Protein AF-A0A7C6V1U6-F1 (afdb_monomer)

Mean predicted aligned error: 2.34 Å

Solvent-accessible surface area (backbone atoms only — not comparable to full-atom values): 3852 Å² total; per-residue (Å²): 129,62,66,68,64,41,49,52,54,45,52,53,48,32,72,77,39,57,89,37,71,46,30,40,50,44,34,30,71,63,70,71,46,66,72,98,68,89,50,73,67,57,51,50,51,50,51,51,38,52,73,74,42,57,71,70,59,46,50,54,46,39,59,54,75,99

Foldseek 3Di:
DDLVVLLVVLLVLCVVPVPDPLNQVLLCLQVVGRDPDDDPVSSVSSSVSSVPDDSVSSVVSSVSSD

Radius of gyration: 10.39 Å; Cα contacts (8 Å, |Δi|>4): 53; chains: 1; bounding box: 28×18×21 Å

pLDDT: mean 95.52, std 4.23, range [69.44, 98.31]

Structure (mmCIF, N/CA/C/O backbone):
data_AF-A0A7C6V1U6-F1
#
_entry.id   AF-A0A7C6V1U6-F1
#
loop_
_atom_site.group_PDB
_atom_site.id
_atom_site.type_symbol
_atom_site.label_atom_id
_atom_site.label_alt_id
_atom_site.label_comp_id
_atom_site.label_asym_id
_atom_site.label_entity_id
_atom_site.label_seq_id
_atom_site.pdbx_PDB_ins_code
_atom_site.Cartn_x
_atom_site.Cartn_y
_atom_site.Cartn_z
_atom_site.occupancy
_atom_site.B_iso_or_equiv
_atom_site.auth_seq_id
_atom_site.auth_comp_id
_atom_site.auth_asym_id
_atom_site.auth_atom_id
_atom_site.pdbx_PDB_model_num
ATOM 1 N N . MET A 1 1 ? -13.368 -2.792 8.812 1.00 69.44 1 MET A N 1
ATOM 2 C CA . MET A 1 1 ? -12.677 -1.535 9.188 1.00 69.44 1 MET A CA 1
ATOM 3 C C . MET A 1 1 ? -12.977 -0.497 8.124 1.00 69.44 1 MET A C 1
ATOM 5 O O . MET A 1 1 ? -13.392 -0.889 7.042 1.00 69.44 1 MET A O 1
ATOM 9 N N . ASP A 1 2 ? -12.813 0.788 8.425 1.00 92.19 2 ASP A N 1
ATOM 10 C CA . ASP A 1 2 ? -12.890 1.829 7.397 1.00 92.19 2 ASP A CA 1
ATOM 11 C C . ASP A 1 2 ? -11.706 1.695 6.421 1.00 92.19 2 ASP A C 1
ATOM 13 O O . ASP A 1 2 ? -10.570 1.490 6.856 1.00 92.19 2 ASP A O 1
ATOM 17 N N . GLN A 1 3 ? -11.974 1.760 5.113 1.00 93.00 3 GLN A N 1
ATOM 18 C CA . GLN A 1 3 ? -10.946 1.588 4.081 1.00 93.00 3 GLN A CA 1
ATOM 19 C C . GLN A 1 3 ? -9.898 2.703 4.148 1.00 93.00 3 GLN A C 1
ATOM 21 O O . GLN A 1 3 ? -8.710 2.410 4.052 1.00 93.00 3 GLN A O 1
ATOM 26 N N . GLY A 1 4 ? -10.309 3.950 4.398 1.00 95.88 4 GLY A N 1
ATOM 27 C CA . GLY A 1 4 ? -9.394 5.083 4.544 1.00 95.88 4 GLY A CA 1
ATOM 28 C C . GLY A 1 4 ? -8.413 4.880 5.697 1.00 95.88 4 GLY A C 1
ATOM 29 O O . GLY A 1 4 ? -7.208 5.036 5.512 1.00 95.88 4 GLY A O 1
ATOM 30 N N . MET A 1 5 ? -8.901 4.414 6.851 1.00 96.69 5 MET A N 1
ATOM 31 C CA . MET A 1 5 ? -8.035 4.077 7.990 1.00 96.69 5 MET A CA 1
ATOM 32 C C . MET A 1 5 ? -7.032 2.956 7.680 1.00 96.69 5 MET A C 1
ATOM 34 O O . MET A 1 5 ? -5.913 2.969 8.193 1.00 96.69 5 MET A O 1
ATOM 38 N N . MET A 1 6 ? -7.417 1.958 6.877 1.00 97.75 6 MET A N 1
ATOM 39 C CA . MET A 1 6 ? -6.494 0.889 6.476 1.00 97.75 6 MET A CA 1
ATOM 40 C C . MET A 1 6 ? -5.408 1.422 5.541 1.00 97.75 6 MET A C 1
ATOM 42 O O . MET A 1 6 ? -4.239 1.097 5.738 1.00 97.75 6 MET A O 1
ATOM 46 N N . ILE A 1 7 ? -5.779 2.264 4.573 1.00 98.06 7 ILE A N 1
ATOM 47 C CA . ILE A 1 7 ? -4.837 2.900 3.644 1.00 98.06 7 ILE A CA 1
ATOM 48 C C . ILE A 1 7 ? -3.827 3.756 4.408 1.00 98.06 7 ILE A C 1
ATOM 50 O O . ILE A 1 7 ? -2.629 3.606 4.182 1.00 98.06 7 ILE A O 1
ATOM 54 N N . GLU A 1 8 ? -4.281 4.586 5.350 1.00 98.06 8 GLU A N 1
ATOM 55 C CA . GLU A 1 8 ? -3.407 5.424 6.182 1.00 98.06 8 GLU A CA 1
ATOM 56 C C . GLU A 1 8 ? -2.353 4.578 6.914 1.00 98.06 8 GLU A C 1
ATOM 58 O O . GLU A 1 8 ? -1.156 4.829 6.796 1.00 98.06 8 GLU A O 1
ATOM 63 N N . GLN A 1 9 ? -2.771 3.490 7.566 1.00 98.19 9 GLN A N 1
ATOM 64 C CA . GLN A 1 9 ? -1.842 2.610 8.282 1.00 98.19 9 GLN A CA 1
ATOM 65 C C . GLN A 1 9 ? -0.882 1.857 7.354 1.00 98.19 9 GLN A C 1
ATOM 67 O O . GLN A 1 9 ? 0.263 1.601 7.734 1.00 98.19 9 GLN A O 1
ATOM 72 N N . ILE A 1 10 ? -1.324 1.502 6.144 1.00 98.12 10 ILE A N 1
ATOM 73 C CA . ILE A 1 10 ? -0.449 0.928 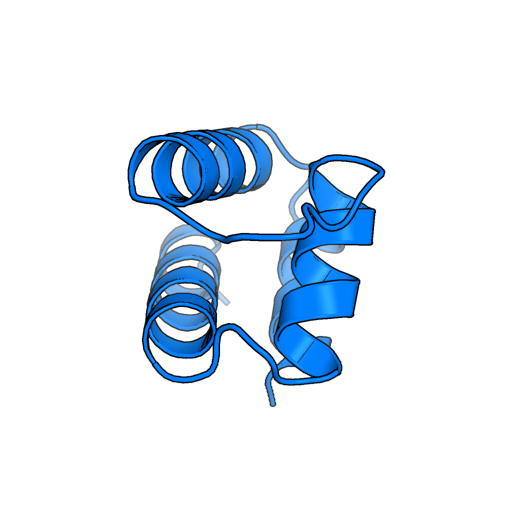5.116 1.00 98.12 10 ILE A CA 1
ATOM 74 C C . ILE A 1 10 ? 0.606 1.936 4.687 1.00 98.12 10 ILE A C 1
ATOM 76 O O . ILE A 1 10 ? 1.788 1.588 4.653 1.00 98.12 10 ILE A O 1
ATOM 80 N N . MET A 1 11 ? 0.207 3.171 4.398 1.00 98.06 11 MET A N 1
ATOM 81 C CA . MET A 1 11 ? 1.133 4.213 3.972 1.00 98.06 11 MET A CA 1
ATOM 82 C C . MET A 1 11 ? 2.147 4.550 5.066 1.00 98.06 11 MET A C 1
ATOM 84 O O . MET A 1 11 ? 3.346 4.571 4.781 1.00 98.06 11 MET A O 1
ATOM 88 N N . ASP A 1 12 ? 1.698 4.686 6.315 1.00 98.06 12 ASP A N 1
ATOM 89 C CA . ASP A 1 12 ? 2.568 4.924 7.470 1.00 98.06 12 ASP A CA 1
ATOM 90 C C . ASP A 1 12 ? 3.602 3.808 7.644 1.00 98.06 12 ASP A C 1
ATOM 92 O O . ASP A 1 12 ? 4.802 4.065 7.790 1.00 98.06 12 ASP A O 1
ATOM 96 N N . PHE A 1 13 ? 3.155 2.549 7.596 1.00 97.94 13 PHE A N 1
ATOM 97 C CA . PHE A 1 13 ? 4.046 1.402 7.726 1.00 97.94 13 PHE A CA 1
ATOM 98 C C . PHE A 1 13 ? 5.073 1.367 6.592 1.00 97.94 13 PHE A C 1
ATOM 100 O O . PHE A 1 13 ? 6.269 1.190 6.833 1.00 97.94 13 PHE A O 1
ATOM 107 N N . VAL A 1 14 ? 4.621 1.535 5.347 1.00 96.38 14 VAL A N 1
ATOM 108 C CA . VAL A 1 14 ? 5.495 1.477 4.174 1.00 96.38 14 VAL A CA 1
ATOM 109 C C . VAL A 1 14 ? 6.521 2.603 4.205 1.00 96.38 14 VAL A C 1
ATOM 111 O O . VAL A 1 14 ? 7.690 2.362 3.896 1.00 96.38 14 VAL A O 1
ATOM 114 N N . GLU A 1 15 ? 6.130 3.809 4.614 1.00 95.56 15 GLU A N 1
ATOM 115 C CA . GLU A 1 15 ? 7.048 4.938 4.720 1.00 95.56 15 GLU A CA 1
ATOM 116 C C . GLU A 1 15 ? 8.136 4.707 5.781 1.00 95.56 15 GLU A C 1
ATOM 118 O O . GLU A 1 15 ? 9.307 5.009 5.515 1.00 95.56 15 GLU A O 1
ATOM 123 N N . GLN A 1 16 ? 7.777 4.126 6.932 1.00 96.38 16 GLN A N 1
ATOM 124 C CA . GLN A 1 16 ? 8.699 3.826 8.035 1.00 96.38 16 GLN A CA 1
ATOM 125 C C . GLN A 1 16 ? 9.574 2.589 7.776 1.00 96.38 16 GLN A C 1
ATOM 127 O O . GLN A 1 16 ? 10.718 2.524 8.229 1.00 96.38 16 GLN A O 1
ATOM 132 N N . HIS A 1 17 ? 9.068 1.611 7.021 1.00 95.81 17 HIS A N 1
ATOM 133 C CA . HIS A 1 17 ? 9.689 0.297 6.837 1.00 95.81 17 HIS A CA 1
ATOM 134 C C . HIS A 1 17 ? 9.859 -0.077 5.361 1.00 95.81 17 HIS A C 1
ATOM 136 O O . HIS A 1 17 ? 9.567 -1.206 4.960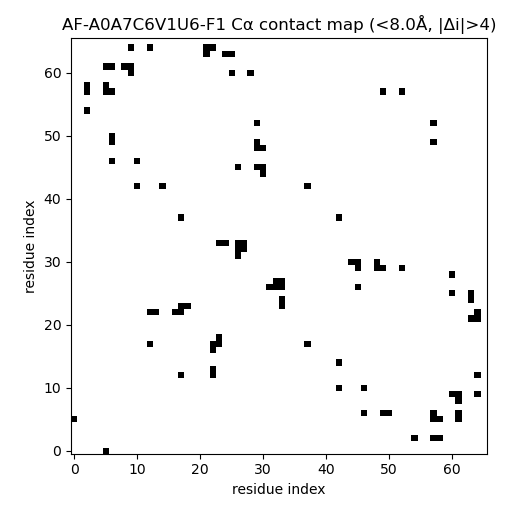 1.00 95.81 17 HIS A O 1
ATOM 142 N N . ARG A 1 18 ? 10.346 0.855 4.533 1.00 92.69 18 ARG A N 1
ATOM 143 C CA . ARG A 1 18 ? 10.400 0.736 3.058 1.00 92.69 18 ARG A CA 1
ATOM 144 C C . ARG A 1 18 ? 11.008 -0.571 2.552 1.00 92.69 18 ARG A C 1
ATOM 146 O O . ARG A 1 18 ? 10.465 -1.192 1.647 1.00 92.69 18 ARG A O 1
ATOM 153 N N . GLU A 1 19 ? 12.100 -1.017 3.165 1.00 91.88 19 GLU A N 1
ATOM 154 C CA . GLU A 1 19 ? 12.842 -2.205 2.723 1.00 91.88 19 GLU A CA 1
ATOM 155 C C . GLU A 1 19 ? 12.309 -3.527 3.292 1.00 91.88 19 GLU A C 1
ATOM 157 O O . GLU A 1 19 ? 12.811 -4.598 2.936 1.00 91.88 19 GLU A O 1
ATOM 162 N N . SER A 1 20 ? 11.297 -3.474 4.163 1.00 95.38 20 SER A N 1
ATOM 163 C CA . SER A 1 20 ? 10.728 -4.671 4.777 1.00 95.38 20 SER A CA 1
ATOM 164 C C . SER A 1 20 ? 10.065 -5.584 3.741 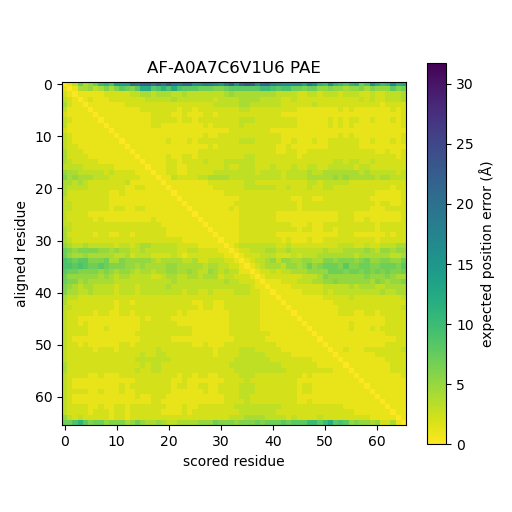1.00 95.38 20 SER A C 1
ATOM 166 O O . SER A 1 20 ? 9.572 -5.151 2.696 1.00 95.38 20 SER A O 1
ATOM 168 N N . HIS A 1 21 ? 10.012 -6.882 4.048 1.00 96.31 21 HIS A N 1
ATOM 169 C CA . HIS A 1 21 ? 9.295 -7.850 3.216 1.00 96.31 21 HIS A CA 1
ATOM 170 C C . HIS A 1 21 ? 7.806 -7.507 3.068 1.00 96.31 21 HIS A C 1
ATOM 172 O O . HIS A 1 21 ? 7.252 -7.692 1.985 1.00 96.31 21 HIS A O 1
ATOM 178 N N . ALA A 1 22 ? 7.186 -6.970 4.121 1.00 97.12 22 ALA A N 1
ATOM 179 C CA . ALA A 1 22 ? 5.798 -6.523 4.101 1.00 97.12 22 ALA A CA 1
ATOM 180 C C . ALA A 1 22 ? 5.600 -5.372 3.102 1.00 97.12 22 ALA A C 1
ATOM 182 O O . ALA A 1 22 ? 4.786 -5.496 2.188 1.00 97.12 22 ALA A O 1
ATOM 183 N N . SER A 1 23 ? 6.429 -4.325 3.173 1.00 96.88 23 SER A N 1
ATOM 184 C CA . SER A 1 23 ? 6.387 -3.205 2.221 1.00 96.88 23 SER A CA 1
ATOM 185 C C . SER A 1 23 ? 6.601 -3.668 0.783 1.00 96.88 23 SER A C 1
ATOM 187 O O . SER A 1 23 ? 5.848 -3.291 -0.113 1.00 96.88 23 SER A O 1
ATOM 189 N N . ARG A 1 24 ? 7.566 -4.567 0.551 1.00 96.69 24 ARG A N 1
ATOM 190 C CA . ARG A 1 24 ? 7.809 -5.154 -0.777 1.00 96.69 24 ARG A CA 1
ATOM 191 C C . ARG A 1 24 ? 6.593 -5.893 -1.329 1.00 96.69 24 ARG A C 1
ATOM 193 O O . ARG A 1 24 ? 6.313 -5.795 -2.522 1.00 96.69 24 ARG A O 1
ATOM 200 N N . ASN A 1 25 ? 5.884 -6.634 -0.483 1.00 97.38 25 ASN A N 1
ATOM 201 C CA . ASN A 1 25 ? 4.680 -7.356 -0.884 1.00 97.38 25 ASN A CA 1
ATOM 202 C C . ASN A 1 25 ? 3.514 -6.410 -1.177 1.00 97.38 25 ASN A C 1
ATOM 204 O O . ASN A 1 25 ? 2.826 -6.618 -2.174 1.00 97.38 25 ASN A O 1
ATOM 208 N N . VAL A 1 26 ? 3.329 -5.359 -0.373 1.00 97.62 26 VAL A N 1
ATOM 209 C CA . VAL A 1 26 ? 2.320 -4.318 -0.626 1.00 97.62 26 VAL A CA 1
ATOM 210 C C . VAL A 1 26 ? 2.566 -3.657 -1.986 1.00 97.62 26 VAL A C 1
ATOM 212 O O . VAL A 1 26 ? 1.683 -3.666 -2.839 1.00 97.62 26 VAL A O 1
ATOM 215 N N . PHE A 1 27 ? 3.795 -3.202 -2.245 1.00 97.50 27 PHE A N 1
ATOM 216 C CA . PHE A 1 27 ? 4.194 -2.635 -3.538 1.00 97.50 27 PHE A CA 1
ATOM 217 C C . PHE A 1 27 ? 3.918 -3.581 -4.709 1.00 97.50 27 PHE A C 1
ATOM 219 O O . PHE A 1 27 ? 3.294 -3.189 -5.689 1.00 97.50 27 PHE A O 1
ATOM 226 N N . ARG A 1 28 ? 4.324 -4.850 -4.604 1.00 96.62 28 ARG A N 1
ATOM 227 C CA . ARG A 1 28 ? 4.087 -5.837 -5.668 1.00 96.62 28 ARG A CA 1
ATOM 228 C C . ARG A 1 28 ? 2.610 -6.114 -5.904 1.00 96.62 28 ARG A C 1
ATOM 230 O O . ARG A 1 28 ? 2.235 -6.402 -7.034 1.00 96.62 28 ARG A O 1
ATOM 237 N N . ARG A 1 29 ? 1.783 -6.067 -4.861 1.00 97.00 29 ARG A N 1
ATOM 238 C CA . ARG A 1 29 ? 0.352 -6.349 -4.976 1.00 97.00 29 ARG A CA 1
ATOM 239 C C . ARG A 1 29 ? -0.414 -5.188 -5.605 1.00 97.00 29 ARG A C 1
ATOM 241 O O . ARG A 1 29 ? -1.317 -5.446 -6.387 1.00 97.00 29 ARG A O 1
ATOM 248 N N . ILE A 1 30 ? -0.026 -3.951 -5.296 1.00 97.81 30 ILE A N 1
ATOM 249 C CA . ILE A 1 30 ? -0.703 -2.744 -5.788 1.00 97.81 30 ILE A CA 1
ATOM 250 C C . ILE A 1 30 ? -0.119 -2.256 -7.118 1.00 97.81 30 ILE A C 1
ATOM 252 O O . ILE A 1 30 ? -0.856 -1.979 -8.055 1.00 97.81 30 ILE A O 1
ATOM 256 N N . LEU A 1 31 ? 1.209 -2.191 -7.231 1.00 96.38 31 LEU A N 1
ATOM 257 C CA . LEU A 1 31 ? 1.916 -1.643 -8.396 1.00 96.38 31 LEU A CA 1
ATOM 258 C C . LEU A 1 31 ? 2.540 -2.725 -9.293 1.00 96.38 31 LEU A C 1
ATOM 260 O O . LEU A 1 31 ? 3.237 -2.413 -10.257 1.00 96.38 31 LEU A O 1
ATOM 264 N N . GLY A 1 32 ? 2.349 -4.009 -8.976 1.00 96.00 32 GLY A N 1
ATOM 265 C CA . GLY A 1 32 ? 2.869 -5.138 -9.762 1.00 96.00 32 GLY A CA 1
ATOM 266 C C . GLY A 1 32 ? 4.374 -5.393 -9.613 1.00 96.00 32 GLY A C 1
ATOM 267 O O . GLY A 1 32 ? 4.872 -6.438 -10.031 1.00 96.00 32 GLY A O 1
ATOM 268 N N . THR A 1 33 ? 5.123 -4.473 -9.004 1.00 93.62 33 THR A N 1
ATOM 269 C CA . THR A 1 33 ? 6.576 -4.577 -8.834 1.00 93.62 33 THR A CA 1
ATOM 270 C C . THR A 1 33 ? 7.053 -3.873 -7.565 1.00 93.62 33 THR A C 1
ATOM 272 O O . THR A 1 33 ? 6.337 -3.064 -6.982 1.00 93.62 33 THR A O 1
ATOM 275 N N . TYR A 1 34 ? 8.277 -4.186 -7.134 1.00 92.69 34 TYR A N 1
ATOM 276 C CA . TYR A 1 34 ? 8.981 -3.412 -6.114 1.00 92.69 34 TYR A CA 1
ATOM 277 C C . TYR A 1 34 ? 10.210 -2.752 -6.754 1.00 92.69 34 TYR A C 1
ATOM 279 O O . TYR A 1 34 ? 11.060 -3.475 -7.284 1.00 92.69 34 TYR A O 1
ATOM 287 N N . PRO A 1 35 ? 10.312 -1.414 -6.727 1.00 87.81 35 PRO A N 1
ATOM 288 C CA . PRO A 1 35 ? 11.432 -0.694 -7.318 1.00 87.81 35 PRO A CA 1
ATOM 289 C C . PRO A 1 35 ? 12.707 -0.876 -6.488 1.00 87.81 35 PRO A C 1
ATOM 291 O O . PRO A 1 35 ? 12.656 -1.108 -5.283 1.00 87.81 35 PRO A O 1
ATOM 294 N N . GLU A 1 36 ? 13.873 -0.719 -7.116 1.00 86.31 36 GLU A N 1
ATOM 295 C CA . GLU A 1 36 ? 15.166 -0.799 -6.417 1.00 86.31 36 GLU A CA 1
ATOM 296 C C . GLU A 1 36 ? 15.316 0.300 -5.350 1.00 86.31 36 GLU A C 1
ATOM 298 O O . GLU A 1 36 ? 15.919 0.081 -4.301 1.00 86.31 36 GLU A O 1
ATOM 303 N N . LYS A 1 37 ? 14.699 1.466 -5.583 1.00 87.81 37 LYS A N 1
ATOM 304 C CA . LYS A 1 37 ? 14.662 2.592 -4.650 1.00 87.81 37 LYS A CA 1
ATOM 305 C C . LYS A 1 37 ? 13.243 3.138 -4.533 1.00 87.81 37 LYS A C 1
ATOM 307 O O . LYS A 1 37 ? 12.633 3.474 -5.540 1.00 87.81 37 LYS A O 1
ATOM 312 N N . VAL A 1 38 ? 12.747 3.265 -3.302 1.00 90.19 38 VAL A N 1
ATOM 313 C CA . VAL A 1 38 ? 11.443 3.878 -3.003 1.00 90.19 38 VAL A CA 1
ATOM 314 C C . VAL A 1 38 ? 11.623 5.376 -2.758 1.00 90.19 38 VAL A C 1
ATOM 316 O O . VAL A 1 38 ? 12.277 5.784 -1.791 1.00 90.19 38 VAL A O 1
ATOM 319 N N . ASP A 1 39 ? 11.034 6.193 -3.629 1.00 92.00 39 ASP A N 1
ATOM 320 C CA . ASP A 1 39 ? 10.981 7.650 -3.507 1.00 92.00 39 ASP A CA 1
ATOM 321 C C . ASP A 1 39 ? 9.552 8.159 -3.248 1.00 92.00 39 ASP A C 1
ATOM 323 O O . ASP A 1 39 ? 8.608 7.385 -3.096 1.00 92.00 39 ASP A O 1
ATOM 327 N N . ARG A 1 40 ? 9.393 9.485 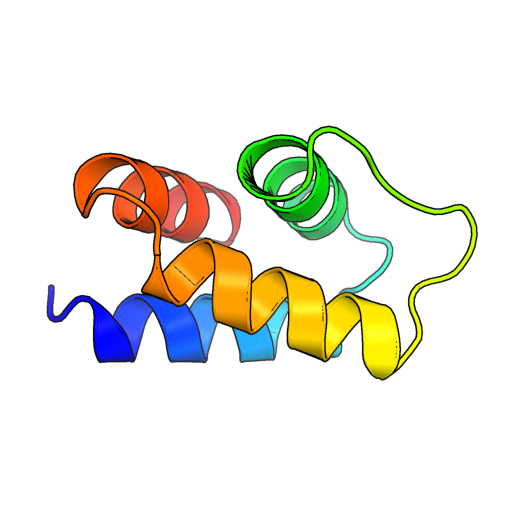-3.150 1.00 91.81 40 ARG A N 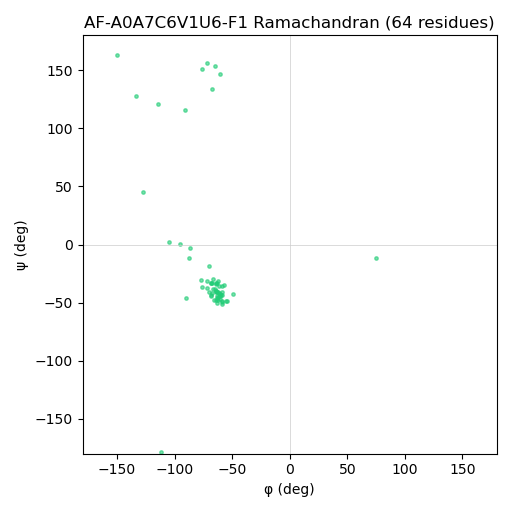1
ATOM 328 C CA . ARG A 1 40 ? 8.089 10.112 -2.885 1.00 91.81 40 ARG A CA 1
ATOM 329 C C . ARG A 1 40 ? 7.084 9.931 -4.027 1.00 91.81 40 ARG A C 1
ATOM 331 O O . ARG A 1 40 ? 5.889 9.897 -3.753 1.00 91.81 40 ARG A O 1
ATOM 338 N N . GLY A 1 41 ? 7.549 9.829 -5.273 1.00 94.44 41 GLY A N 1
ATOM 339 C CA . GLY A 1 41 ? 6.675 9.582 -6.420 1.00 94.44 41 GLY A CA 1
ATOM 340 C C . GLY A 1 41 ? 6.049 8.199 -6.311 1.00 94.44 41 GLY A C 1
ATOM 341 O O . GLY A 1 41 ? 4.833 8.071 -6.326 1.00 94.44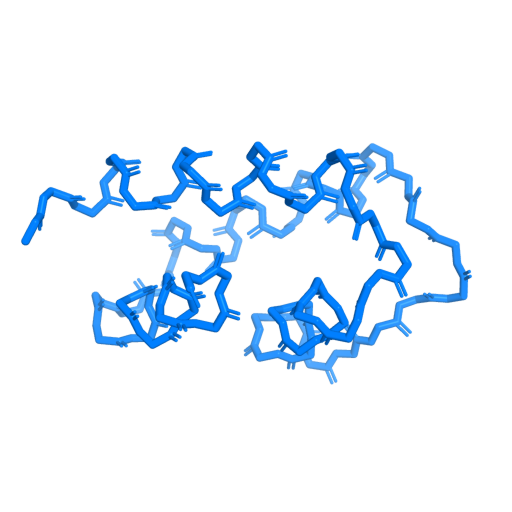 41 GLY A O 1
ATOM 342 N N . LEU A 1 42 ? 6.874 7.192 -6.025 1.00 94.94 42 LEU A N 1
ATOM 343 C CA . LEU A 1 42 ? 6.424 5.814 -5.829 1.00 94.94 42 LEU A CA 1
ATOM 344 C C . LEU A 1 42 ? 5.495 5.638 -4.621 1.00 94.94 42 LEU A C 1
ATOM 346 O O . LEU A 1 42 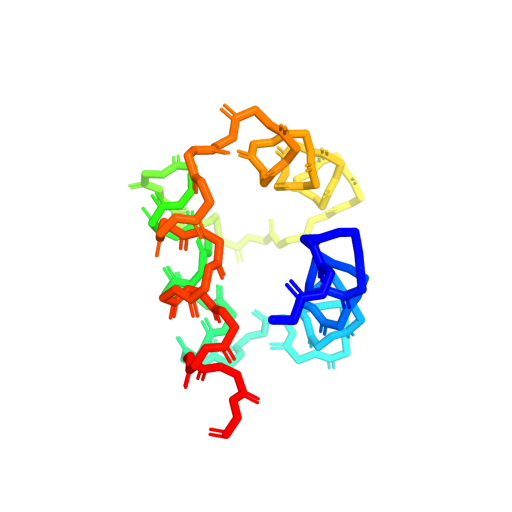? 4.587 4.813 -4.668 1.00 94.94 42 LEU A O 1
ATOM 350 N N . LEU A 1 43 ? 5.694 6.407 -3.546 1.00 96.06 43 LEU A N 1
ATOM 351 C CA . LEU A 1 43 ? 4.747 6.434 -2.424 1.00 96.06 43 LEU A CA 1
ATOM 352 C C . LEU A 1 43 ? 3.399 7.047 -2.832 1.00 96.06 43 LEU A C 1
ATOM 354 O O . LEU A 1 43 ? 2.358 6.546 -2.423 1.00 96.06 43 LEU A O 1
ATOM 358 N N . SER A 1 44 ? 3.414 8.084 -3.671 1.00 97.06 44 SER A N 1
ATOM 359 C CA . SER A 1 44 ? 2.185 8.701 -4.189 1.00 97.06 44 SER A CA 1
ATOM 360 C C . SER A 1 44 ? 1.433 7.746 -5.120 1.00 97.06 44 SER A C 1
ATOM 362 O O . SER A 1 44 ? 0.215 7.615 -5.018 1.00 97.06 44 SER A O 1
ATOM 364 N N . ASP A 1 45 ? 2.157 7.027 -5.982 1.00 97.56 45 ASP A N 1
ATOM 365 C CA . ASP A 1 45 ? 1.582 6.001 -6.857 1.00 97.56 45 ASP A CA 1
ATOM 366 C C . ASP A 1 45 ? 0.984 4.850 -6.045 1.00 97.56 45 ASP A C 1
ATOM 368 O O . ASP A 1 45 ? -0.107 4.372 -6.356 1.00 97.56 45 ASP A O 1
ATOM 372 N N . LEU A 1 46 ? 1.667 4.426 -4.975 1.00 97.75 46 LEU A N 1
ATOM 373 C CA . LEU A 1 46 ? 1.164 3.387 -4.083 1.00 97.75 46 LEU A CA 1
ATOM 374 C C . LEU A 1 46 ? -0.133 3.822 -3.394 1.0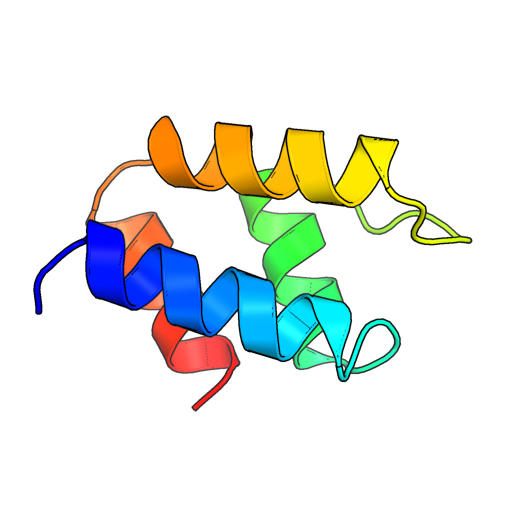0 97.75 46 LEU A C 1
ATOM 376 O O . LEU A 1 46 ? -1.088 3.049 -3.372 1.00 97.75 46 LEU A O 1
ATOM 380 N N . GLN A 1 47 ? -0.172 5.047 -2.862 1.00 98.12 47 GLN A N 1
ATOM 381 C CA . GLN A 1 47 ? -1.369 5.597 -2.230 1.00 98.12 47 GLN A CA 1
ATOM 382 C C . GLN A 1 47 ? -2.538 5.627 -3.216 1.00 98.12 47 GLN A C 1
ATOM 384 O O . GLN A 1 47 ? -3.612 5.117 -2.911 1.00 98.12 47 GLN A O 1
ATOM 389 N N . LYS A 1 48 ? -2.312 6.154 -4.422 1.00 98.31 48 LYS A N 1
ATOM 390 C CA . LYS A 1 48 ? -3.338 6.196 -5.464 1.00 98.31 48 LYS A CA 1
ATOM 391 C C . LYS A 1 48 ? -3.827 4.793 -5.836 1.00 98.31 48 LYS A C 1
ATOM 393 O O . LYS A 1 48 ? -5.026 4.568 -5.945 1.00 98.31 48 LYS A O 1
ATOM 398 N N . GLY A 1 49 ? -2.912 3.834 -5.978 1.00 98.19 49 GLY A N 1
ATOM 399 C CA . GLY A 1 49 ? -3.269 2.446 -6.262 1.00 98.19 49 GLY A CA 1
ATOM 400 C C . GLY A 1 49 ? -4.089 1.793 -5.144 1.00 98.19 49 GLY A C 1
ATOM 401 O O . GLY A 1 49 ? -4.953 0.975 -5.432 1.00 98.19 49 GLY A O 1
ATOM 402 N N . LEU A 1 50 ? -3.860 2.164 -3.882 1.00 98.06 50 LEU A N 1
ATOM 403 C CA . LEU A 1 50 ? -4.668 1.712 -2.745 1.00 98.06 50 LEU A CA 1
ATOM 404 C C . LEU A 1 50 ? -6.063 2.358 -2.719 1.00 98.06 50 LEU A C 1
ATOM 406 O O . LEU A 1 50 ? -7.031 1.693 -2.360 1.00 98.06 50 LEU A O 1
ATOM 410 N N . GLU A 1 51 ? -6.174 3.632 -3.095 1.00 97.88 51 GLU A N 1
ATOM 411 C CA . GLU A 1 51 ? -7.452 4.353 -3.193 1.00 97.88 51 GLU A CA 1
ATOM 412 C C . GLU A 1 51 ? -8.335 3.825 -4.338 1.00 97.88 51 GLU A C 1
ATOM 414 O O . GLU A 1 51 ? -9.557 3.808 -4.213 1.00 97.88 51 GLU A O 1
ATOM 419 N N . GLU A 1 52 ? -7.723 3.367 -5.435 1.00 97.81 52 GLU A N 1
ATOM 420 C CA . GLU A 1 52 ? -8.410 2.790 -6.602 1.00 97.81 52 GLU A CA 1
ATOM 421 C C . GLU A 1 52 ? -8.660 1.273 -6.480 1.00 97.81 52 GLU A C 1
ATOM 423 O O . GLU A 1 52 ? -9.396 0.704 -7.289 1.00 97.81 52 GLU A O 1
ATOM 428 N N . ALA A 1 53 ? -8.053 0.604 -5.495 1.00 97.38 53 ALA A N 1
ATOM 429 C CA . ALA A 1 53 ? -8.189 -0.834 -5.295 1.00 97.38 53 ALA A CA 1
ATOM 430 C C . ALA A 1 53 ? -9.532 -1.223 -4.658 1.00 97.38 53 ALA A C 1
ATOM 432 O O . ALA A 1 53 ? -10.113 -0.495 -3.850 1.00 97.38 53 ALA A O 1
ATOM 433 N N . GLU A 1 54 ? -9.980 -2.440 -4.976 1.00 97.25 54 GLU A N 1
ATOM 434 C CA . GLU A 1 54 ? -11.134 -3.055 -4.322 1.00 97.25 54 GLU A CA 1
ATOM 435 C C . GLU A 1 54 ? -10.892 -3.209 -2.801 1.00 97.25 54 GLU A C 1
ATOM 437 O O . GLU A 1 54 ? -9.756 -3.461 -2.372 1.00 97.25 54 GLU A O 1
ATOM 442 N N . PRO A 1 55 ? -11.938 -3.091 -1.959 1.00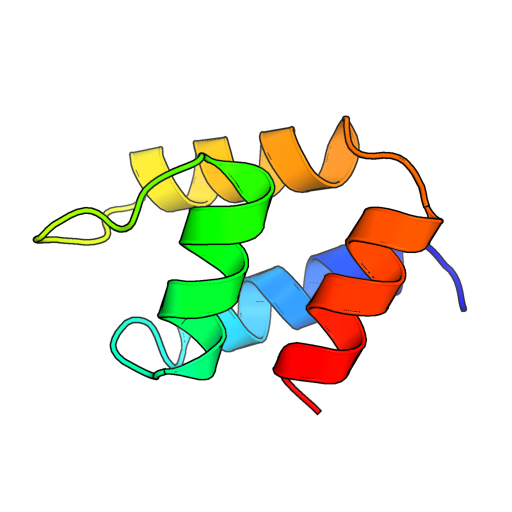 96.25 55 PRO A N 1
ATOM 443 C CA . PRO A 1 55 ? -11.787 -3.110 -0.502 1.00 96.25 55 PRO A CA 1
ATOM 444 C C . PRO A 1 55 ? -11.097 -4.368 0.050 1.00 96.25 55 PRO A C 1
ATOM 446 O O . PRO A 1 55 ? -10.341 -4.286 1.017 1.00 96.25 55 PRO A O 1
ATOM 449 N N . ASP A 1 56 ? -11.326 -5.528 -0.568 1.00 97.00 56 ASP A N 1
ATOM 450 C CA . ASP A 1 56 ? -10.723 -6.811 -0.187 1.00 97.00 56 ASP A CA 1
ATOM 451 C C . ASP A 1 56 ? -9.210 -6.848 -0.460 1.00 97.00 56 ASP A C 1
ATOM 453 O O . ASP A 1 56 ? -8.437 -7.448 0.293 1.00 97.00 56 ASP A O 1
ATOM 457 N N . VAL A 1 57 ? -8.758 -6.165 -1.513 1.00 97.50 57 VAL A N 1
ATOM 458 C CA . VAL A 1 57 ? -7.336 -5.999 -1.826 1.00 97.50 57 VAL A CA 1
ATOM 459 C C . VAL A 1 57 ? -6.662 -5.121 -0.776 1.00 97.50 57 VAL A C 1
ATOM 461 O O . VAL A 1 57 ? -5.586 -5.482 -0.290 1.00 97.50 57 VAL A O 1
ATOM 464 N N . VAL A 1 58 ? -7.299 -4.010 -0.393 1.00 98.12 58 VAL A N 1
ATOM 465 C CA . VAL A 1 58 ? -6.795 -3.112 0.660 1.00 98.12 58 VAL A CA 1
ATOM 466 C C . VAL A 1 58 ? -6.720 -3.842 1.999 1.00 98.12 58 VAL A C 1
ATOM 468 O O . VAL A 1 58 ? -5.695 -3.781 2.678 1.00 98.12 58 VAL A O 1
ATOM 471 N N . GLU A 1 59 ? -7.759 -4.597 2.356 1.00 97.94 59 GLU A N 1
ATOM 472 C CA . GLU A 1 59 ? -7.782 -5.412 3.571 1.00 97.94 59 GLU A CA 1
ATOM 473 C C . GLU A 1 59 ? -6.668 -6.474 3.568 1.00 97.94 59 GLU A C 1
ATOM 475 O O . GLU A 1 59 ? -5.953 -6.636 4.559 1.00 97.94 59 GLU A O 1
ATOM 480 N N . ALA A 1 60 ? -6.427 -7.146 2.438 1.00 97.75 60 ALA A N 1
ATOM 481 C CA . ALA A 1 60 ? -5.314 -8.086 2.314 1.00 97.75 60 ALA A CA 1
ATOM 482 C C . ALA A 1 60 ? -3.948 -7.404 2.520 1.00 97.75 60 ALA A C 1
ATOM 484 O O . ALA A 1 60 ? -3.080 -7.958 3.195 1.00 97.75 60 ALA A O 1
ATOM 485 N N . CYS A 1 61 ? -3.747 -6.199 1.974 1.00 97.88 61 CYS A N 1
ATOM 486 C CA . CYS A 1 61 ? -2.538 -5.404 2.208 1.00 97.88 61 CYS A CA 1
ATOM 487 C C . CYS A 1 61 ? -2.394 -4.975 3.674 1.00 97.88 61 CYS A C 1
ATOM 489 O O . CYS A 1 61 ? -1.291 -5.016 4.216 1.00 97.88 61 CYS A O 1
ATOM 491 N N . TYR A 1 62 ? -3.497 -4.635 4.335 1.00 98.06 62 TYR A N 1
ATOM 492 C CA . TYR A 1 62 ? -3.515 -4.310 5.756 1.00 98.06 62 TYR A CA 1
ATOM 493 C C . TYR A 1 62 ? -3.080 -5.500 6.621 1.00 98.06 62 TYR A C 1
ATOM 495 O O . TYR A 1 62 ? -2.289 -5.335 7.543 1.00 98.06 62 TYR A O 1
ATOM 503 N N . TYR A 1 63 ? -3.506 -6.723 6.304 1.00 97.56 63 TYR A N 1
ATOM 504 C CA . TYR A 1 63 ? -3.054 -7.907 7.041 1.00 97.56 63 TYR A CA 1
ATOM 505 C C . TYR A 1 63 ? -1.581 -8.273 6.804 1.00 97.56 63 TYR A C 1
ATOM 507 O O . TYR A 1 63 ? -1.002 -8.984 7.618 1.00 97.56 63 TYR A O 1
ATOM 515 N N . ILE A 1 64 ? -0.948 -7.790 5.728 1.00 96.56 64 ILE A N 1
ATOM 516 C CA . ILE A 1 64 ? 0.486 -8.018 5.470 1.00 96.56 64 ILE A CA 1
ATOM 517 C C . ILE A 1 64 ? 1.374 -7.219 6.435 1.00 96.56 64 ILE A C 1
ATOM 519 O O . ILE A 1 64 ? 2.483 -7.652 6.746 1.00 96.56 64 ILE A O 1
ATOM 523 N N . ILE A 1 65 ? 0.914 -6.046 6.871 1.00 96.00 65 ILE A N 1
ATOM 524 C CA . ILE A 1 65 ? 1.682 -5.130 7.730 1.00 96.00 65 ILE A CA 1
ATOM 525 C C . ILE A 1 65 ? 1.363 -5.295 9.226 1.00 96.00 65 ILE A C 1
ATOM 527 O O . ILE A 1 65 ? 1.884 -4.534 10.043 1.00 96.00 65 ILE A O 1
ATOM 531 N N . LYS A 1 66 ? 0.463 -6.221 9.574 1.00 91.94 66 LYS A N 1
ATOM 532 C CA . LYS A 1 66 ? 0.001 -6.474 10.944 1.00 91.94 66 LYS A CA 1
ATOM 533 C C . LYS A 1 66 ? 0.703 -7.651 11.597 1.00 91.94 66 LYS A C 1
ATOM 535 O O . LYS A 1 66 ? 1.144 -8.568 10.874 1.00 91.94 66 LYS A O 1
#

Secondary structure (DSSP, 8-state):
--HHHHHHHHHHHHHHSTTSHHHHHHHHHHHSS--SS--HHHHHHHHHHHHHS-HHHHHHHHHH--

Sequence (66 aa):
MDQGMMIEQIMDFVEQHRESHASRNVFRRILGTYPEKVDRGLLSDLQKGLEEAEPDVVEACYYIIK